Protein AF-A0A285R2G4-F1 (afdb_monomer_lite)

Structure (mmCIF, N/CA/C/O backbone):
data_AF-A0A285R2G4-F1
#
_entry.id   AF-A0A285R2G4-F1
#
loop_
_atom_site.group_PDB
_atom_site.id
_atom_site.type_symbol
_atom_site.label_atom_id
_atom_site.label_alt_id
_atom_site.label_comp_id
_atom_site.label_asym_id
_atom_site.label_entity_id
_atom_site.label_seq_id
_atom_site.pdbx_PDB_ins_code
_atom_site.Cartn_x
_atom_site.Cartn_y
_atom_site.Cartn_z
_atom_site.occupancy
_atom_site.B_iso_or_equiv
_atom_site.auth_seq_id
_atom_site.auth_comp_id
_at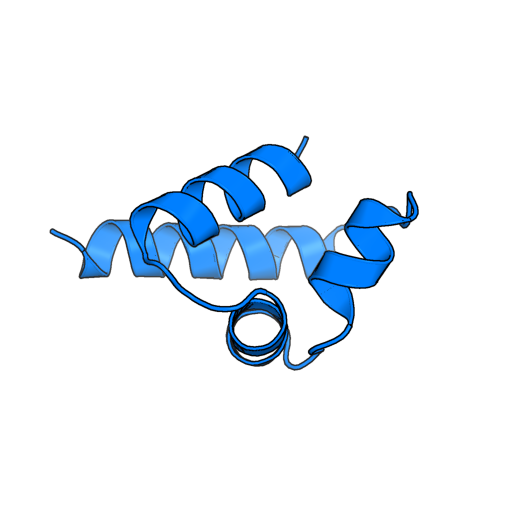om_site.auth_asym_id
_atom_site.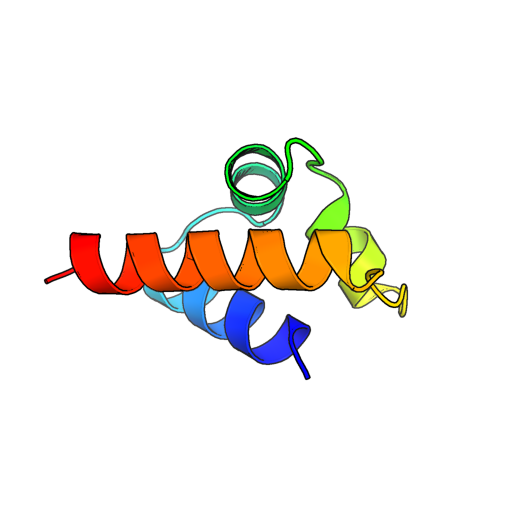auth_atom_id
_atom_site.pdbx_PDB_model_num
ATOM 1 N N . MET A 1 1 ? -0.472 -9.922 -10.091 1.00 69.69 1 MET A N 1
ATOM 2 C CA . MET A 1 1 ? -0.223 -8.465 -9.939 1.00 69.69 1 MET A CA 1
ATOM 3 C C . MET A 1 1 ? -0.096 -8.092 -8.464 1.00 69.69 1 MET A C 1
ATOM 5 O O . MET A 1 1 ? -0.970 -8.453 -7.685 1.00 69.69 1 MET A O 1
ATOM 9 N N . ILE A 1 2 ? 0.960 -7.368 -8.072 1.00 82.94 2 ILE A N 1
ATOM 10 C CA . ILE A 1 2 ? 1.221 -6.996 -6.665 1.00 82.94 2 ILE A CA 1
ATOM 11 C C . ILE A 1 2 ? 0.198 -6.001 -6.094 1.00 82.94 2 ILE A C 1
ATOM 13 O O . ILE A 1 2 ? -0.168 -6.098 -4.927 1.00 82.94 2 ILE A O 1
ATOM 17 N N . LEU A 1 3 ? -0.328 -5.095 -6.928 1.00 86.19 3 LEU A N 1
ATOM 18 C CA . LEU A 1 3 ? -1.315 -4.093 -6.517 1.00 86.19 3 LEU A CA 1
ATOM 19 C C . LEU A 1 3 ? -2.566 -4.734 -5.895 1.00 86.19 3 LEU A C 1
ATOM 21 O O . LEU A 1 3 ? -3.044 -4.257 -4.873 1.00 86.19 3 LEU A O 1
ATOM 25 N N . GLY A 1 4 ? -3.049 -5.850 -6.451 1.00 88.12 4 GLY A N 1
ATOM 26 C CA . GLY A 1 4 ? -4.198 -6.576 -5.901 1.00 88.12 4 GLY A CA 1
ATOM 27 C C . GLY A 1 4 ? -3.954 -7.103 -4.483 1.00 88.12 4 GLY A C 1
ATOM 28 O O . GLY A 1 4 ? -4.802 -6.917 -3.615 1.00 88.12 4 GLY A O 1
ATOM 29 N N . LYS A 1 5 ? -2.766 -7.674 -4.219 1.00 88.50 5 LYS A N 1
ATOM 30 C CA . LYS A 1 5 ? -2.379 -8.141 -2.873 1.00 88.50 5 LYS A CA 1
ATOM 31 C C . LYS A 1 5 ? -2.366 -6.983 -1.870 1.00 88.50 5 LYS A C 1
ATOM 33 O O . LYS A 1 5 ? -2.890 -7.114 -0.769 1.00 88.50 5 LYS A O 1
ATOM 38 N N . ILE A 1 6 ? -1.810 -5.838 -2.275 1.00 88.50 6 ILE A N 1
ATOM 39 C CA . ILE A 1 6 ? -1.770 -4.631 -1.440 1.00 88.50 6 ILE A CA 1
ATOM 40 C C . ILE A 1 6 ? -3.192 -4.153 -1.135 1.00 88.50 6 ILE A C 1
ATOM 42 O O . ILE A 1 6 ? -3.520 -3.929 0.021 1.00 88.50 6 ILE A O 1
ATOM 46 N N . LEU A 1 7 ? -4.057 -4.023 -2.144 1.00 89.38 7 LEU A N 1
ATOM 4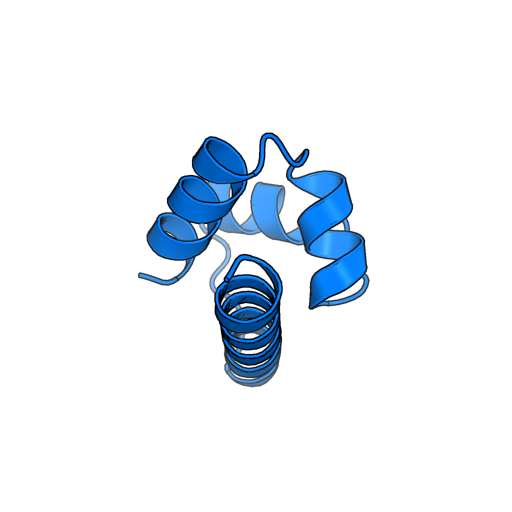7 C CA . LEU A 1 7 ? -5.431 -3.548 -1.947 1.00 89.38 7 LEU A CA 1
ATOM 48 C C . LEU A 1 7 ? -6.246 -4.475 -1.036 1.00 89.38 7 LEU A C 1
ATOM 50 O O . LEU A 1 7 ? -6.980 -3.979 -0.182 1.00 89.38 7 LEU A O 1
ATOM 54 N N . ALA A 1 8 ? -6.090 -5.794 -1.178 1.00 90.12 8 ALA A N 1
ATOM 55 C CA . ALA A 1 8 ? -6.719 -6.765 -0.287 1.00 90.12 8 ALA A CA 1
ATOM 56 C C . ALA A 1 8 ? -6.245 -6.587 1.165 1.00 90.12 8 ALA A C 1
ATOM 58 O O . ALA A 1 8 ? -7.072 -6.517 2.072 1.00 90.12 8 ALA A O 1
ATOM 59 N N . TYR A 1 9 ? -4.935 -6.419 1.378 1.00 89.44 9 TYR A N 1
ATOM 60 C CA . TYR A 1 9 ? -4.372 -6.153 2.703 1.00 89.44 9 TYR A CA 1
ATOM 61 C C . TYR A 1 9 ? -4.875 -4.835 3.302 1.00 89.44 9 TYR A C 1
ATOM 63 O O . TYR A 1 9 ? -5.280 -4.807 4.461 1.00 89.44 9 TYR A O 1
ATOM 71 N N . LEU A 1 10 ? -4.902 -3.746 2.526 1.00 90.06 10 LEU A N 1
ATOM 72 C CA . LEU A 1 10 ? -5.412 -2.451 2.994 1.00 90.06 10 LEU A CA 1
ATOM 73 C C . LEU A 1 10 ? -6.889 -2.543 3.394 1.00 90.06 10 LEU A C 1
ATOM 75 O O . LEU A 1 10 ? -7.295 -1.939 4.382 1.00 90.06 10 LEU A O 1
ATOM 79 N N . ARG A 1 11 ? -7.685 -3.325 2.654 1.00 90.44 11 ARG A N 1
ATOM 80 C CA . ARG A 1 11 ? -9.099 -3.549 2.972 1.00 90.44 11 ARG A CA 1
ATOM 81 C C . ARG A 1 11 ? -9.283 -4.388 4.236 1.00 90.44 11 ARG A C 1
ATOM 83 O O . ARG A 1 11 ? -10.162 -4.069 5.024 1.00 90.44 11 ARG A O 1
ATOM 90 N N . ALA A 1 12 ? -8.469 -5.425 4.429 1.00 89.75 12 ALA A N 1
ATOM 91 C CA . ALA A 1 12 ? -8.541 -6.292 5.605 1.00 89.75 12 ALA A CA 1
ATOM 92 C C . ALA A 1 12 ? -8.026 -5.604 6.882 1.00 89.75 12 ALA A C 1
ATOM 94 O O . ALA A 1 12 ? -8.626 -5.738 7.940 1.00 89.75 12 ALA A O 1
ATOM 95 N N . SER A 1 13 ? -6.932 -4.847 6.777 1.00 87.12 13 SER A N 1
ATOM 96 C CA . SER A 1 13 ? -6.310 -4.147 7.910 1.00 87.12 13 SER A CA 1
ATOM 97 C C . SER A 1 13 ? -6.952 -2.794 8.232 1.00 87.12 13 SER A C 1
ATOM 99 O O . SER A 1 13 ? -6.680 -2.229 9.287 1.00 87.12 13 SER A O 1
ATOM 101 N N . GLY A 1 14 ? -7.729 -2.217 7.307 1.00 88.69 14 GLY A N 1
ATOM 102 C CA . GLY A 1 14 ? -8.188 -0.826 7.397 1.00 88.69 14 GLY A CA 1
ATOM 103 C C . GLY A 1 14 ? -7.049 0.201 7.314 1.00 88.69 14 GLY A C 1
ATOM 104 O O . GLY A 1 14 ? -7.254 1.384 7.588 1.00 88.69 14 GLY A O 1
ATOM 105 N N . MET A 1 15 ? -5.833 -0.226 6.956 1.00 89.88 15 MET A N 1
ATOM 106 C CA . MET A 1 15 ? -4.660 0.638 6.933 1.00 89.88 15 MET A CA 1
ATOM 107 C C . MET A 1 15 ? -4.733 1.632 5.762 1.00 89.88 15 MET A C 1
ATOM 109 O O . MET A 1 15 ? -5.018 1.238 4.628 1.00 89.88 15 MET A O 1
ATOM 113 N N . PRO A 1 16 ? -4.408 2.921 5.974 1.00 90.94 16 PRO A N 1
ATOM 114 C CA . PRO A 1 16 ? -4.328 3.872 4.878 1.00 90.94 16 PRO A CA 1
ATOM 115 C C . PRO A 1 16 ? -3.146 3.558 3.936 1.00 90.94 16 PRO A C 1
ATOM 117 O O . PRO A 1 16 ? -2.046 3.232 4.392 1.00 90.94 16 PRO A O 1
ATOM 120 N N . PRO A 1 17 ? -3.318 3.718 2.610 1.00 89.81 17 PRO A N 1
ATOM 121 C CA . PRO A 1 17 ? -2.309 3.363 1.603 1.00 89.81 17 PRO A CA 1
ATOM 122 C C . PRO A 1 17 ? -0.981 4.119 1.757 1.00 89.81 17 PRO A C 1
ATOM 124 O O . PRO A 1 17 ? 0.086 3.583 1.459 1.00 89.81 17 PRO A O 1
ATOM 127 N N . THR A 1 18 ? -1.033 5.357 2.245 1.00 90.88 18 THR A N 1
ATOM 128 C CA . THR A 1 18 ? 0.149 6.182 2.531 1.00 90.88 18 THR A CA 1
ATOM 129 C C . THR A 1 18 ? 0.977 5.619 3.686 1.00 90.88 18 THR A C 1
ATOM 131 O O . THR A 1 18 ? 2.208 5.639 3.630 1.00 90.88 18 THR A O 1
ATOM 134 N N . ARG A 1 19 ? 0.317 5.071 4.715 1.00 91.38 19 ARG A N 1
ATOM 135 C CA . ARG A 1 19 ? 0.976 4.409 5.847 1.00 91.38 19 ARG A CA 1
ATOM 136 C C . ARG A 1 19 ? 1.637 3.113 5.404 1.00 91.38 19 ARG A C 1
ATOM 138 O O . ARG A 1 19 ? 2.813 2.927 5.693 1.00 91.38 19 ARG A O 1
ATOM 145 N N . PHE A 1 20 ? 0.935 2.297 4.619 1.00 91.56 20 PHE A N 1
ATOM 146 C CA . PHE A 1 20 ? 1.504 1.082 4.038 1.00 91.56 20 PHE A CA 1
ATOM 147 C C . PHE A 1 20 ? 2.784 1.365 3.252 1.00 91.56 20 PHE A C 1
ATOM 149 O O . PHE A 1 20 ? 3.804 0.722 3.473 1.00 91.56 20 PHE A O 1
ATOM 156 N N . GLY A 1 21 ? 2.765 2.360 2.360 1.00 91.81 21 GLY A N 1
ATOM 157 C CA . GLY A 1 21 ? 3.950 2.719 1.584 1.00 91.81 21 GLY A CA 1
ATOM 158 C C . GLY A 1 21 ? 5.125 3.161 2.466 1.00 91.81 21 GLY A C 1
ATOM 159 O O . GLY A 1 21 ? 6.271 2.750 2.251 1.00 91.81 21 GLY A O 1
ATOM 160 N N . ARG A 1 22 ? 4.839 3.939 3.517 1.00 93.12 22 ARG A N 1
ATOM 161 C CA . ARG A 1 22 ? 5.841 4.370 4.498 1.00 93.12 22 ARG A CA 1
ATOM 162 C C . ARG A 1 22 ? 6.426 3.197 5.293 1.00 93.12 22 ARG A C 1
ATOM 164 O O . ARG A 1 22 ? 7.633 3.177 5.510 1.00 93.12 22 ARG A O 1
ATOM 171 N N . GLU A 1 23 ? 5.611 2.226 5.693 1.00 90.19 23 GLU A N 1
ATOM 172 C CA . GLU A 1 23 ? 6.066 1.067 6.471 1.00 90.19 23 GLU A CA 1
ATOM 173 C C . GLU A 1 23 ? 6.777 0.015 5.603 1.00 90.19 23 GLU A C 1
ATOM 175 O O . GLU A 1 23 ? 7.876 -0.417 5.943 1.00 90.19 23 GLU A O 1
ATOM 180 N N . ALA A 1 24 ? 6.224 -0.337 4.439 1.00 90.25 24 ALA A N 1
ATOM 181 C CA . ALA A 1 24 ? 6.778 -1.379 3.573 1.00 90.25 24 ALA A CA 1
ATOM 182 C C . ALA A 1 24 ? 8.087 -0.951 2.889 1.00 90.25 24 ALA A C 1
ATOM 184 O O . ALA A 1 24 ? 9.062 -1.706 2.821 1.00 90.25 24 ALA A O 1
ATOM 185 N N . VAL A 1 25 ? 8.123 0.271 2.347 1.00 90.88 25 VAL A N 1
ATOM 186 C CA . VAL A 1 25 ? 9.228 0.719 1.482 1.00 90.88 25 VAL A CA 1
ATOM 187 C C . VAL A 1 25 ? 9.803 2.091 1.838 1.00 90.88 25 VAL A C 1
ATOM 189 O O . VAL A 1 25 ? 10.793 2.486 1.223 1.00 90.88 25 VAL A O 1
ATOM 192 N N . ARG A 1 26 ? 9.267 2.775 2.861 1.00 90.69 26 ARG A N 1
ATOM 193 C CA . ARG A 1 26 ? 9.563 4.185 3.200 1.00 90.69 26 ARG A CA 1
ATOM 194 C C . ARG A 1 26 ? 9.159 5.184 2.109 1.00 90.69 26 ARG A C 1
ATOM 196 O O . ARG A 1 26 ? 9.716 6.272 2.039 1.00 90.69 26 ARG A O 1
ATOM 203 N N . ASP A 1 27 ? 8.165 4.836 1.294 1.00 88.44 27 ASP A N 1
ATOM 204 C CA . ASP A 1 27 ? 7.628 5.689 0.226 1.00 88.44 27 ASP A CA 1
ATOM 205 C C . ASP A 1 27 ? 6.096 5.794 0.352 1.00 88.44 27 ASP A C 1
ATOM 207 O O . ASP A 1 27 ? 5.384 4.861 -0.030 1.00 88.44 27 ASP A O 1
ATOM 211 N N . PRO A 1 28 ? 5.547 6.912 0.863 1.00 89.75 28 PRO A N 1
ATOM 212 C CA . PRO A 1 28 ? 4.103 7.082 1.014 1.00 89.75 28 PRO A CA 1
ATOM 213 C C . PRO A 1 28 ? 3.359 7.208 -0.327 1.00 89.75 28 PRO A C 1
ATOM 215 O O . PRO A 1 28 ? 2.137 7.052 -0.353 1.00 89.75 28 PRO A O 1
ATOM 218 N N . ARG A 1 29 ? 4.060 7.478 -1.440 1.00 89.44 29 ARG A N 1
ATOM 219 C CA . ARG A 1 29 ? 3.465 7.591 -2.782 1.00 89.44 29 ARG A CA 1
ATOM 220 C C . ARG A 1 29 ? 3.372 6.251 -3.501 1.00 89.44 29 ARG A C 1
ATOM 222 O O . ARG A 1 29 ? 2.670 6.174 -4.505 1.00 89.44 29 ARG A O 1
ATOM 229 N N . LEU A 1 30 ? 3.973 5.189 -2.954 1.00 88.69 30 LEU A N 1
ATOM 230 C CA . LEU A 1 30 ? 4.011 3.862 -3.569 1.00 88.69 30 LEU A CA 1
ATOM 231 C C . LEU A 1 30 ? 2.641 3.434 -4.115 1.00 88.69 30 LEU A C 1
ATOM 233 O O . LEU A 1 30 ? 2.501 3.178 -5.305 1.00 88.69 30 LEU A O 1
ATOM 237 N N . VAL A 1 31 ? 1.612 3.369 -3.265 1.00 88.12 31 VAL A N 1
ATOM 238 C CA . VAL A 1 31 ? 0.292 2.855 -3.672 1.00 88.12 31 VAL A CA 1
ATOM 239 C C . VAL A 1 31 ? -0.383 3.765 -4.696 1.00 88.12 31 VAL A C 1
ATOM 241 O O . VAL A 1 31 ? -1.049 3.277 -5.606 1.00 88.12 31 VAL A O 1
ATOM 244 N N . HIS A 1 32 ? -0.212 5.080 -4.560 1.00 89.56 32 HIS A N 1
ATOM 245 C CA . HIS A 1 32 ? -0.746 6.047 -5.513 1.00 89.56 32 HIS A CA 1
ATOM 246 C C . HIS A 1 32 ? -0.108 5.865 -6.892 1.00 89.56 32 HIS A C 1
ATOM 248 O O . HIS A 1 32 ? -0.815 5.779 -7.893 1.00 89.56 32 HIS A O 1
ATOM 254 N N . ASP A 1 33 ? 1.211 5.714 -6.947 1.00 89.69 33 ASP A N 1
ATOM 255 C CA . ASP A 1 33 ? 1.908 5.517 -8.208 1.00 89.69 33 ASP A CA 1
ATOM 256 C C . ASP A 1 33 ? 1.555 4.170 -8.849 1.00 89.69 33 ASP A C 1
ATOM 258 O O . ASP A 1 33 ? 1.319 4.110 -10.055 1.00 89.69 33 ASP A O 1
ATOM 262 N N . LEU A 1 34 ? 1.449 3.099 -8.051 1.00 88.31 34 LEU A N 1
ATOM 263 C CA . LEU A 1 34 ? 0.992 1.789 -8.529 1.00 88.31 34 LEU A CA 1
ATOM 264 C C . LEU A 1 34 ? -0.419 1.870 -9.129 1.00 88.31 34 LEU A C 1
ATOM 266 O O . LEU A 1 34 ? -0.680 1.265 -10.166 1.00 88.31 34 LEU A O 1
ATOM 270 N N . LYS A 1 35 ? -1.322 2.648 -8.515 1.00 85.81 35 LYS A N 1
ATOM 271 C CA . LYS A 1 35 ? -2.668 2.910 -9.056 1.00 85.81 35 LYS A CA 1
ATOM 272 C C . LYS A 1 35 ? -2.637 3.699 -10.366 1.00 85.81 35 LYS A C 1
ATOM 274 O O . LYS A 1 35 ? -3.515 3.505 -11.195 1.00 85.81 35 LYS A O 1
ATOM 279 N N . ARG A 1 36 ? -1.634 4.559 -10.568 1.00 88.94 36 ARG A N 1
ATOM 280 C CA . ARG A 1 36 ? -1.428 5.310 -11.821 1.00 88.94 36 ARG A CA 1
ATOM 281 C C . ARG A 1 36 ? -0.706 4.504 -12.907 1.00 88.94 36 ARG A C 1
ATOM 283 O O . ARG A 1 36 ? -0.410 5.058 -13.957 1.00 88.94 36 ARG A O 1
ATOM 290 N N . GLY A 1 37 ? -0.426 3.220 -12.671 1.00 86.12 37 GLY A N 1
ATOM 291 C CA . GLY A 1 37 ? 0.227 2.337 -13.642 1.00 86.12 37 GLY A CA 1
ATOM 292 C C . GLY A 1 37 ? 1.750 2.255 -13.511 1.00 86.12 37 GLY A C 1
ATOM 293 O O . GLY A 1 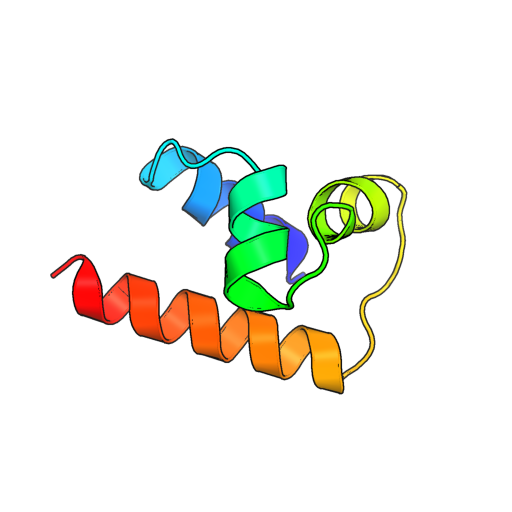37 ? 2.398 1.643 -14.360 1.00 86.12 37 GLY A O 1
ATOM 294 N N . ARG A 1 38 ? 2.352 2.820 -12.452 1.00 88.00 38 ARG A N 1
ATOM 295 C CA . ARG A 1 38 ? 3.778 2.607 -12.167 1.00 88.00 38 ARG A CA 1
ATOM 296 C C . ARG A 1 38 ? 4.021 1.120 -11.932 1.00 88.00 38 ARG A C 1
ATOM 298 O O . ARG A 1 38 ? 3.353 0.495 -11.112 1.00 88.00 38 ARG A O 1
ATOM 305 N N . SER A 1 39 ? 5.030 0.575 -12.601 1.00 83.25 39 SER A N 1
ATOM 306 C CA . SER A 1 39 ? 5.516 -0.772 -12.315 1.00 83.25 39 SER A CA 1
ATOM 307 C C . SER A 1 39 ? 6.626 -0.700 -11.260 1.00 83.25 39 SER A C 1
ATOM 309 O O . SER A 1 39 ? 7.627 -0.013 -11.475 1.00 83.25 39 SER A O 1
ATOM 311 N N . PRO A 1 40 ? 6.469 -1.352 -10.096 1.00 85.94 40 PRO A N 1
ATOM 312 C CA . PRO A 1 40 ? 7.509 -1.386 -9.082 1.00 85.94 40 PRO A CA 1
ATOM 313 C C . PRO A 1 40 ? 8.665 -2.256 -9.576 1.00 85.94 40 PRO A C 1
ATOM 315 O O . PRO A 1 40 ? 8.451 -3.339 -10.117 1.00 85.94 40 PRO A O 1
ATOM 318 N N . GLY A 1 41 ? 9.897 -1.797 -9.364 1.00 88.69 41 GLY A N 1
ATOM 319 C CA . GLY A 1 41 ? 11.076 -2.600 -9.673 1.00 88.69 41 GLY A CA 1
ATOM 320 C C . GLY A 1 41 ? 11.176 -3.850 -8.783 1.00 88.69 41 GLY A C 1
ATOM 321 O O . GLY A 1 41 ? 10.552 -3.904 -7.718 1.00 88.69 41 GLY A O 1
ATOM 322 N N . PRO A 1 42 ? 12.018 -4.831 -9.150 1.00 88.25 42 PRO A N 1
ATOM 323 C CA . PRO A 1 42 ? 12.149 -6.101 -8.427 1.00 88.25 42 PRO A CA 1
ATOM 324 C C . PRO A 1 42 ? 12.527 -5.927 -6.946 1.00 88.25 42 PRO A C 1
ATOM 326 O O . PRO A 1 42 ? 12.011 -6.634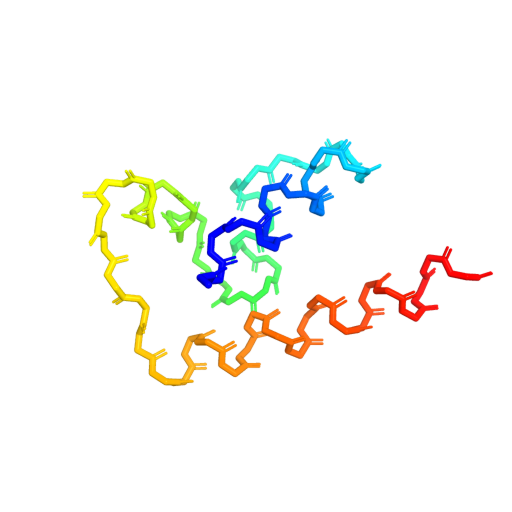 -6.086 1.00 88.25 42 PRO A O 1
ATOM 329 N N . ARG A 1 43 ? 13.348 -4.920 -6.611 1.00 89.12 43 ARG A N 1
ATOM 330 C CA . ARG A 1 43 ? 13.676 -4.579 -5.212 1.00 89.12 43 ARG A CA 1
ATOM 331 C C . ARG A 1 43 ? 12.459 -4.106 -4.415 1.00 89.12 43 ARG A C 1
ATOM 333 O O . ARG A 1 43 ? 12.284 -4.485 -3.261 1.00 89.12 43 ARG A O 1
ATOM 340 N N . THR A 1 44 ? 11.621 -3.269 -5.022 1.00 90.00 44 THR A N 1
ATOM 341 C CA . THR A 1 44 ? 10.396 -2.754 -4.399 1.00 90.00 44 THR A CA 1
ATOM 342 C C . THR A 1 44 ? 9.387 -3.879 -4.201 1.00 90.00 44 THR A C 1
ATOM 344 O O . THR A 1 44 ? 8.801 -3.981 -3.129 1.00 90.00 44 THR A O 1
ATOM 347 N N . VAL A 1 45 ? 9.242 -4.756 -5.199 1.00 90.44 45 VAL A N 1
ATOM 348 C CA . VAL A 1 45 ? 8.412 -5.967 -5.122 1.00 90.44 45 VAL A CA 1
ATOM 349 C C . VAL A 1 45 ? 8.845 -6.848 -3.952 1.00 90.44 45 VAL A C 1
ATOM 351 O O . VAL A 1 45 ? 8.017 -7.134 -3.095 1.00 90.44 45 VAL A O 1
ATOM 354 N N . ALA A 1 46 ? 10.133 -7.184 -3.847 1.00 91.69 46 ALA A N 1
ATOM 355 C CA . ALA A 1 46 ? 10.642 -8.025 -2.763 1.00 91.69 46 ALA A CA 1
ATOM 356 C C . ALA A 1 46 ? 10.354 -7.436 -1.369 1.00 91.69 46 ALA A C 1
ATOM 358 O O . ALA A 1 46 ? 9.941 -8.156 -0.463 1.00 91.69 46 ALA A O 1
ATOM 359 N N . ARG A 1 47 ? 10.507 -6.115 -1.199 1.00 91.19 47 ARG A N 1
ATOM 360 C CA . ARG A 1 47 ? 10.181 -5.432 0.067 1.00 91.19 47 ARG A CA 1
ATOM 361 C C . ARG A 1 47 ? 8.686 -5.460 0.381 1.00 91.19 47 ARG A C 1
ATOM 363 O O . ARG A 1 47 ? 8.318 -5.706 1.525 1.00 91.19 47 ARG A O 1
ATOM 370 N N . ILE A 1 48 ? 7.834 -5.232 -0.620 1.00 90.62 48 ILE A N 1
ATOM 371 C CA . ILE A 1 48 ? 6.376 -5.313 -0.466 1.00 90.62 48 ILE A CA 1
ATOM 372 C C . ILE A 1 48 ? 5.963 -6.728 -0.060 1.00 90.62 48 ILE A C 1
ATOM 374 O O . ILE A 1 48 ? 5.162 -6.888 0.856 1.00 90.62 48 ILE A O 1
ATOM 378 N N . GLU A 1 49 ? 6.497 -7.751 -0.725 1.00 91.44 49 GLU A N 1
ATOM 379 C CA . GLU A 1 49 ? 6.165 -9.142 -0.415 1.00 91.44 49 GLU A CA 1
ATOM 380 C C . GLU A 1 49 ? 6.660 -9.556 0.969 1.00 91.44 49 GLU A C 1
ATOM 382 O O . GLU A 1 49 ? 5.903 -10.178 1.712 1.00 91.44 49 GLU A O 1
ATOM 387 N N . ALA A 1 50 ? 7.875 -9.157 1.356 1.00 91.75 50 ALA A N 1
ATOM 388 C CA . ALA A 1 50 ? 8.390 -9.388 2.703 1.00 91.75 50 ALA A CA 1
ATOM 389 C C . ALA A 1 50 ? 7.502 -8.731 3.771 1.00 91.75 50 ALA A C 1
ATOM 391 O O . ALA A 1 50 ? 7.161 -9.374 4.761 1.00 91.75 50 ALA A O 1
ATOM 392 N N . TYR A 1 51 ? 7.075 -7.486 3.544 1.00 91.00 51 TYR A N 1
ATOM 393 C CA . TYR A 1 51 ? 6.182 -6.776 4.457 1.00 91.00 51 TYR A CA 1
ATOM 394 C C . TYR A 1 51 ? 4.804 -7.447 4.547 1.00 91.00 51 TYR A C 1
ATOM 396 O O . TYR A 1 51 ? 4.316 -7.704 5.642 1.00 91.00 51 TYR A O 1
ATOM 404 N N . LEU A 1 52 ? 4.191 -7.802 3.412 1.00 89.50 52 LEU A N 1
ATOM 405 C CA . LEU A 1 52 ? 2.909 -8.517 3.397 1.00 89.50 52 LEU A CA 1
ATOM 406 C C . LEU A 1 52 ? 2.999 -9.868 4.115 1.00 89.50 52 LEU A C 1
ATOM 408 O O . LEU A 1 52 ? 2.071 -10.231 4.832 1.00 89.50 52 LEU A O 1
ATOM 412 N N . ARG A 1 53 ? 4.111 -10.595 3.953 1.00 90.44 53 ARG A N 1
ATOM 413 C CA . ARG A 1 53 ? 4.352 -11.855 4.661 1.00 90.44 53 ARG A CA 1
ATOM 414 C C . ARG A 1 53 ? 4.469 -11.633 6.167 1.00 90.44 53 ARG A C 1
ATOM 416 O O . ARG A 1 53 ? 3.797 -12.327 6.912 1.00 90.44 53 ARG A O 1
ATOM 423 N N . GLN A 1 54 ? 5.251 -10.648 6.609 1.00 89.81 54 GLN A N 1
ATOM 424 C CA . GLN A 1 54 ? 5.364 -10.309 8.033 1.00 89.81 54 GLN A CA 1
ATOM 425 C C . GLN A 1 54 ? 4.009 -9.948 8.647 1.00 89.81 54 GLN A C 1
ATOM 427 O O . GLN A 1 54 ? 3.696 -10.413 9.736 1.00 89.81 54 GLN A O 1
ATOM 432 N N . GLN A 1 55 ? 3.184 -9.179 7.934 1.00 87.62 55 GLN A N 1
ATOM 433 C CA . GLN A 1 55 ? 1.862 -8.803 8.432 1.00 87.62 55 GLN A CA 1
ATOM 434 C C . GLN A 1 55 ? 0.857 -9.958 8.416 1.00 87.62 55 GLN A C 1
ATOM 436 O O . GLN A 1 55 ? -0.031 -9.999 9.261 1.00 87.62 55 GLN A O 1
ATOM 441 N N . ALA A 1 56 ? 0.989 -10.902 7.482 1.00 83.44 56 ALA A N 1
ATOM 442 C CA . ALA A 1 56 ? 0.186 -12.121 7.486 1.00 83.44 56 ALA A CA 1
ATOM 443 C C . ALA A 1 56 ? 0.525 -13.036 8.677 1.00 83.44 56 ALA A C 1
ATOM 445 O O . ALA A 1 56 ? -0.376 -13.671 9.215 1.00 83.44 56 ALA A O 1
ATOM 446 N N . GLU A 1 57 ? 1.795 -13.086 9.095 1.00 81.31 57 GLU A N 1
ATOM 447 C CA . GLU A 1 57 ? 2.215 -13.818 10.299 1.00 81.31 57 GLU A CA 1
ATOM 448 C C . GLU A 1 57 ? 1.806 -13.082 11.586 1.0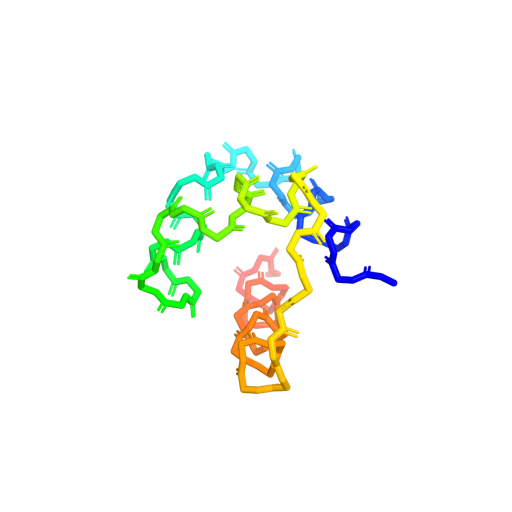0 81.31 57 GLU A C 1
ATOM 450 O O . GLU A 1 57 ? 1.329 -13.716 12.515 1.00 81.31 57 GLU A O 1
ATOM 455 N N . ALA A 1 58 ? 1.940 -11.751 11.639 1.00 75.62 58 ALA A N 1
ATOM 456 C CA . ALA A 1 58 ? 1.602 -10.953 12.825 1.00 75.62 58 ALA A CA 1
ATOM 457 C C . ALA A 1 58 ? 0.088 -10.818 13.088 1.00 75.62 58 ALA A C 1
ATOM 459 O O . ALA A 1 58 ? -0.311 -10.415 14.176 1.00 75.62 58 ALA A O 1
ATOM 460 N N . GLY A 1 59 ? -0.748 -11.091 12.082 1.00 65.06 59 GLY A N 1
ATOM 461 C CA . GLY A 1 59 ? -2.209 -11.095 12.195 1.00 65.06 59 GLY A CA 1
ATOM 462 C C . GLY A 1 59 ? -2.822 -12.448 12.583 1.00 65.06 59 GLY A C 1
ATOM 463 O O . GLY A 1 59 ? -4.047 -12.564 12.540 1.00 65.06 59 GLY A O 1
ATOM 464 N N . ARG A 1 60 ? -2.000 -13.460 12.894 1.00 52.50 60 ARG A N 1
ATOM 465 C CA . ARG A 1 60 ? -2.414 -14.722 13.529 1.00 52.50 60 ARG A CA 1
ATOM 466 C C . ARG A 1 60 ? -2.187 -14.658 15.032 1.00 52.50 60 ARG A C 1
ATOM 468 O O . ARG A 1 60 ? -2.990 -15.301 15.738 1.00 52.50 60 ARG A O 1
#

Radius of gyration: 10.54 Å; chains: 1; bounding box: 23×22×27 Å

Secondary structure (DSSP, 8-state):
-HHHHHHHHHHHH---HHHHHHHHTS-TTHHHHHHTTPPPPHHHHHHHHHHHHHHHHHT-

Sequence (60 aa):
MILGKILAYLRASGMPPTRFGREAVRDPRLVHDLKRGRSPGPRTVARIEAYLRQQAEAGR

Organism: NCBI:txid1141890

pLDDT: mean 87.5, std 6.62, range [52.5, 93.12]

Foldseek 3Di:
DLLVLLVVVCVVVVDDQLVLCCVQPNGSCVNVVVVVVDDDDPVSVVSSVVVSVVVVVVVD